Protein AF-A0A3C0CAP1-F1 (afdb_monomer)

Radius of gyration: 28.03 Å; Cα contacts (8 Å, |Δi|>4): 169; chains: 1; bounding box: 59×33×68 Å

pLDDT: mean 85.31, std 13.19, range [49.69, 97.81]

Structure (mmCIF, N/CA/C/O backbone):
data_AF-A0A3C0CAP1-F1
#
_entry.id   AF-A0A3C0CAP1-F1
#
loop_
_atom_site.group_PDB
_atom_site.id
_atom_site.type_symbol
_atom_site.label_atom_id
_atom_site.label_alt_id
_atom_site.label_comp_id
_atom_site.label_asym_id
_atom_site.label_entity_id
_atom_site.label_seq_id
_atom_site.pdbx_PDB_ins_code
_atom_site.Cartn_x
_atom_site.Cartn_y
_atom_site.Cartn_z
_atom_site.occupancy
_atom_site.B_iso_or_equiv
_atom_site.auth_seq_id
_atom_site.auth_comp_id
_atom_site.auth_asym_id
_atom_site.auth_atom_id
_atom_site.pdbx_PDB_model_num
ATOM 1 N N . MET A 1 1 ? -12.459 15.283 26.925 1.00 57.06 1 MET A N 1
ATOM 2 C CA . MET A 1 1 ? -11.332 15.282 25.968 1.00 57.06 1 MET A CA 1
ATOM 3 C C . MET A 1 1 ? -11.655 14.294 24.857 1.00 57.06 1 MET A C 1
ATOM 5 O O . MET A 1 1 ? -12.130 13.201 25.152 1.00 57.06 1 MET A O 1
ATOM 9 N N . HIS A 1 2 ? -11.472 14.678 23.595 1.00 60.72 2 HIS A N 1
ATOM 10 C CA . HIS A 1 2 ? -11.638 13.762 22.464 1.00 60.72 2 HIS A CA 1
ATOM 11 C C . HIS A 1 2 ? -10.359 12.931 22.316 1.00 60.72 2 HIS A C 1
ATOM 13 O O . HIS A 1 2 ? -9.288 13.509 22.169 1.00 60.72 2 HIS A O 1
ATOM 19 N N . PHE A 1 3 ? -10.460 11.603 22.409 1.00 58.09 3 PHE A N 1
ATOM 20 C CA . PHE A 1 3 ? -9.291 10.707 22.386 1.00 58.09 3 PHE A CA 1
ATOM 21 C C . PHE A 1 3 ? -9.027 10.126 20.980 1.00 58.09 3 PHE A C 1
ATOM 23 O O . PHE A 1 3 ? -7.954 9.589 20.728 1.00 58.09 3 PHE A O 1
ATOM 30 N N . GLY A 1 4 ? -10.001 10.249 20.066 1.00 55.97 4 GLY A N 1
ATOM 31 C CA . GLY A 1 4 ? -9.953 9.769 18.681 1.00 55.97 4 GLY A CA 1
ATOM 32 C C . GLY A 1 4 ? -11.200 8.959 18.296 1.00 55.97 4 GLY A C 1
ATOM 33 O O . GLY A 1 4 ? -11.725 8.174 19.090 1.00 55.97 4 GLY A O 1
ATOM 34 N N . GLY A 1 5 ? -11.694 9.138 17.066 1.00 74.50 5 GLY A N 1
ATOM 35 C CA . GLY A 1 5 ? -12.909 8.469 16.575 1.00 74.50 5 GLY A CA 1
ATOM 36 C C . GLY A 1 5 ? -14.173 8.900 17.334 1.00 74.50 5 GLY A C 1
ATOM 37 O O . GLY A 1 5 ? -14.306 10.053 17.710 1.00 74.50 5 GLY A O 1
ATOM 38 N N . SER A 1 6 ? -15.113 7.990 17.600 1.00 74.31 6 SER A N 1
ATOM 39 C CA . SER A 1 6 ? -16.293 8.257 18.450 1.00 74.31 6 SER A CA 1
ATOM 40 C C . SER A 1 6 ? -16.046 7.985 19.945 1.00 74.31 6 SER A C 1
ATOM 42 O O . SER A 1 6 ? -16.990 7.720 20.692 1.00 74.31 6 SER A O 1
ATOM 44 N N . THR A 1 7 ? -14.780 8.014 20.387 1.00 80.50 7 THR A N 1
ATOM 45 C CA . THR A 1 7 ? -14.391 7.698 21.770 1.00 80.50 7 THR A CA 1
ATOM 46 C C . THR A 1 7 ? -14.067 8.960 22.560 1.00 80.50 7 THR A C 1
ATOM 48 O O . THR A 1 7 ? -13.209 9.766 22.183 1.00 80.50 7 THR A O 1
ATOM 51 N N . TYR A 1 8 ? -14.725 9.100 23.704 1.00 78.88 8 TYR A N 1
ATOM 52 C CA . TYR A 1 8 ? -14.567 10.222 24.618 1.00 78.88 8 TYR A CA 1
ATOM 53 C C . TYR A 1 8 ? -13.875 9.766 25.900 1.00 78.88 8 TYR A C 1
ATOM 55 O O . TYR A 1 8 ? -14.107 8.660 26.384 1.00 78.88 8 TYR A O 1
ATOM 63 N N . CYS A 1 9 ? -13.034 10.635 26.451 1.00 82.00 9 CYS A N 1
ATOM 64 C CA . CYS A 1 9 ? -12.362 10.445 27.732 1.00 82.00 9 CYS A CA 1
ATOM 65 C C . CYS A 1 9 ? -12.723 11.613 28.658 1.00 82.00 9 CYS A C 1
ATOM 67 O O . CYS A 1 9 ? -12.814 12.771 28.208 1.00 82.00 9 CYS A O 1
ATOM 69 N N . THR A 1 10 ? -12.975 11.330 29.937 1.00 74.75 10 THR A N 1
ATOM 70 C CA . THR A 1 10 ? -13.251 12.391 30.912 1.00 74.75 10 THR A CA 1
ATOM 71 C C . THR A 1 10 ? -11.951 13.095 31.291 1.00 74.75 10 THR A C 1
ATOM 73 O O . THR A 1 10 ? -10.861 12.552 31.163 1.00 74.75 10 THR A O 1
ATOM 76 N N . ARG A 1 11 ? -12.043 14.354 31.728 1.00 73.94 11 ARG A N 1
ATOM 77 C CA . ARG A 1 11 ? -10.853 15.105 32.166 1.00 73.94 11 ARG A CA 1
ATOM 78 C C . ARG A 1 11 ? -10.289 14.571 33.489 1.00 73.94 11 ARG A C 1
ATOM 80 O O . ARG A 1 11 ? -9.116 14.757 33.769 1.00 73.94 11 ARG A O 1
ATOM 87 N N . GLU A 1 12 ? -11.146 13.950 34.291 1.00 77.44 12 GLU A N 1
ATOM 88 C CA . GLU A 1 12 ? -10.838 13.472 35.642 1.00 77.44 12 GLU A CA 1
ATOM 89 C C . GLU A 1 12 ? -10.208 12.073 35.630 1.00 77.44 12 GLU A C 1
ATOM 91 O O . GLU A 1 12 ? -9.430 11.741 36.520 1.00 77.44 12 GLU A O 1
ATOM 96 N N . HIS A 1 13 ? -10.534 11.252 34.625 1.00 81.06 13 HIS A N 1
ATOM 97 C CA . HIS A 1 13 ? -10.102 9.860 34.535 1.00 81.06 13 HIS A CA 1
ATOM 98 C C . HIS A 1 13 ? -9.624 9.550 33.111 1.00 81.06 13 HIS A C 1
ATOM 100 O O . HIS A 1 13 ? -10.412 9.250 32.217 1.00 81.06 13 HIS A O 1
ATOM 106 N N . ASP A 1 14 ? -8.310 9.590 32.919 1.00 80.38 14 ASP A N 1
ATOM 107 C CA . ASP A 1 14 ? -7.608 9.307 31.658 1.00 80.38 14 ASP A CA 1
ATOM 108 C C . ASP A 1 14 ? -7.917 7.916 31.063 1.00 80.38 14 ASP A C 1
ATOM 110 O O . ASP A 1 14 ? -8.016 7.715 29.852 1.00 80.38 14 ASP A O 1
ATOM 114 N N . SER A 1 15 ? -8.119 6.950 31.947 1.00 85.62 15 SER A N 1
ATOM 115 C CA . SER A 1 15 ? -8.379 5.543 31.671 1.00 85.62 15 SER A CA 1
ATOM 116 C C . SER A 1 15 ? -9.870 5.216 31.591 1.00 85.62 15 SER A C 1
ATOM 118 O O . SER A 1 15 ? -10.227 4.052 31.410 1.00 85.62 15 SER A O 1
ATOM 120 N N . LEU A 1 16 ? -10.749 6.213 31.708 1.00 88.75 16 LEU A N 1
ATOM 121 C CA . LEU A 1 16 ? -12.178 6.066 31.468 1.00 88.75 16 LEU A CA 1
ATOM 122 C C . LEU A 1 16 ? -12.486 6.421 30.012 1.00 88.75 16 LEU A C 1
ATOM 124 O O . LEU A 1 16 ? -12.317 7.566 29.588 1.00 88.75 16 LEU A O 1
ATOM 128 N N . LYS A 1 17 ? -12.971 5.441 29.249 1.00 88.62 17 LYS A N 1
ATOM 129 C CA . LYS A 1 17 ? -13.363 5.624 27.846 1.00 88.62 17 LYS A CA 1
ATOM 130 C C . LYS A 1 17 ? -14.852 5.386 27.669 1.00 88.62 17 LYS A C 1
ATOM 132 O O . LYS A 1 17 ? -15.391 4.429 28.217 1.00 88.62 17 LYS A O 1
ATOM 137 N N . ILE A 1 18 ? -15.489 6.238 26.874 1.00 88.88 18 ILE A N 1
ATOM 138 C CA . ILE A 1 18 ? -16.920 6.204 26.567 1.00 88.88 18 ILE A CA 1
ATOM 139 C C . ILE A 1 18 ? -17.085 6.122 25.050 1.00 88.88 18 ILE A C 1
ATOM 141 O O . ILE A 1 18 ? -16.531 6.951 24.325 1.00 88.88 18 ILE A O 1
ATOM 145 N N . SER A 1 19 ? -17.846 5.145 24.563 1.00 84.75 19 SER A N 1
ATOM 146 C CA . SER A 1 19 ? -18.167 4.994 23.141 1.00 84.75 19 SER A CA 1
ATOM 147 C C . SER A 1 19 ? -19.522 4.309 22.947 1.00 84.75 19 SER A C 1
ATOM 149 O O . SER A 1 19 ? -19.841 3.330 23.616 1.00 84.75 19 SER A O 1
ATOM 151 N N . ASN A 1 20 ? -20.343 4.825 22.024 1.00 81.56 20 ASN A N 1
ATOM 152 C CA . ASN A 1 20 ? -21.630 4.232 21.622 1.00 81.56 20 ASN A CA 1
ATOM 153 C C . ASN A 1 20 ? -22.546 3.820 22.801 1.00 81.56 20 ASN A C 1
ATOM 155 O O . ASN A 1 20 ? -23.109 2.727 22.803 1.00 81.56 20 ASN A O 1
ATOM 159 N N . GLY A 1 21 ? -22.653 4.667 23.831 1.00 80.94 21 GLY A N 1
ATOM 160 C CA . GLY A 1 21 ? -23.469 4.403 25.028 1.00 80.94 21 GLY A CA 1
ATOM 161 C C . GLY A 1 21 ? -22.838 3.455 26.059 1.00 80.94 21 GLY A C 1
ATOM 162 O O . GLY A 1 21 ? -23.415 3.241 27.120 1.00 80.94 21 GLY A O 1
ATOM 163 N N . LYS A 1 22 ? -21.645 2.921 25.785 1.00 89.56 22 LYS A N 1
ATOM 164 C CA . LYS A 1 22 ? -20.867 2.074 26.696 1.00 89.56 22 LYS A CA 1
ATOM 165 C C . LYS A 1 22 ? -19.734 2.869 27.327 1.00 89.56 22 LYS A C 1
ATOM 167 O O . LYS A 1 22 ? -19.219 3.811 26.722 1.00 89.56 22 LYS A O 1
ATOM 172 N N . TRP A 1 23 ? -19.307 2.461 28.515 1.00 91.56 23 TRP A N 1
ATOM 173 C CA . TRP A 1 23 ? -18.148 3.036 29.185 1.00 91.56 23 TRP A CA 1
ATOM 174 C C . TRP A 1 23 ? -17.310 1.955 29.870 1.00 91.56 23 TRP A C 1
ATOM 176 O O . TRP A 1 23 ? -17.847 0.987 30.404 1.00 91.56 23 TRP A O 1
ATOM 186 N N . CYS A 1 24 ? -15.990 2.133 29.857 1.00 91.75 24 CYS A N 1
ATOM 187 C CA . CYS A 1 24 ? -15.032 1.251 30.520 1.00 91.75 24 CYS A CA 1
ATOM 188 C C . CYS A 1 24 ? -13.996 2.088 31.264 1.00 91.75 24 CYS A C 1
ATOM 190 O O . CYS A 1 24 ? -13.349 2.954 30.670 1.00 91.75 24 CYS A O 1
ATOM 192 N N . TRP A 1 25 ? -13.809 1.797 32.547 1.00 92.31 25 TRP A N 1
ATOM 193 C CA . TRP A 1 25 ? -12.744 2.341 33.373 1.00 92.31 25 TRP A CA 1
ATOM 194 C C . TRP A 1 25 ? -11.636 1.297 33.514 1.00 92.31 25 TRP A C 1
ATOM 196 O O . TRP A 1 25 ? -11.654 0.452 34.409 1.00 92.31 25 TRP A O 1
ATOM 206 N N . PHE A 1 26 ? -10.668 1.349 32.599 1.00 86.75 26 PHE A N 1
ATOM 207 C CA . PHE A 1 26 ? -9.661 0.297 32.437 1.00 86.75 26 PHE A CA 1
ATOM 208 C C . PHE A 1 26 ? -8.783 0.107 33.679 1.00 86.75 26 PHE A C 1
ATOM 210 O O . PHE A 1 26 ? -8.502 -1.026 34.049 1.00 86.75 26 PHE A O 1
ATOM 217 N N . SER A 1 27 ? -8.405 1.193 34.359 1.00 87.50 27 SER A N 1
ATOM 218 C CA . SER A 1 27 ? -7.587 1.124 35.581 1.00 87.50 27 SER A CA 1
ATOM 219 C C . SER A 1 27 ? -8.319 0.523 36.784 1.00 87.50 27 SER A C 1
ATOM 221 O O . SER A 1 27 ? -7.668 0.005 37.684 1.00 87.50 27 SER A O 1
ATOM 223 N N . ARG A 1 28 ? -9.658 0.557 36.800 1.00 86.44 28 ARG A N 1
ATOM 224 C CA . ARG A 1 28 ? -10.484 -0.032 37.867 1.00 86.44 28 ARG A CA 1
ATOM 225 C C . ARG A 1 28 ? -11.142 -1.355 37.475 1.00 86.44 28 ARG A C 1
ATOM 227 O O . ARG A 1 28 ? -11.801 -1.964 38.308 1.00 86.44 28 ARG A O 1
ATOM 234 N N . GLY A 1 29 ? -10.992 -1.794 36.224 1.00 88.56 29 GLY A N 1
ATOM 235 C CA . GLY A 1 29 ? -11.585 -3.040 35.729 1.00 88.56 29 GLY A CA 1
ATOM 236 C C . GLY A 1 29 ? -13.119 -3.051 35.706 1.00 88.56 29 GLY A C 1
ATOM 237 O O . GLY A 1 29 ? -13.715 -4.121 35.647 1.00 88.56 29 GLY A O 1
ATOM 238 N N . ILE A 1 30 ? -13.767 -1.883 35.755 1.00 90.56 30 ILE A N 1
ATOM 239 C CA . ILE A 1 30 ? -15.232 -1.756 35.756 1.00 90.56 30 ILE A CA 1
ATOM 240 C C . ILE A 1 30 ? -15.730 -1.146 34.447 1.00 90.56 30 ILE A C 1
ATOM 242 O O . ILE A 1 30 ? -15.051 -0.334 33.821 1.00 90.56 30 ILE A O 1
ATOM 246 N N . GLY A 1 31 ? -1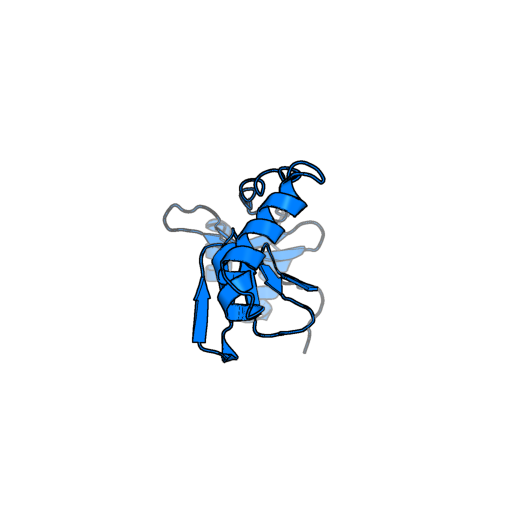6.935 -1.518 34.030 1.00 90.56 31 GLY A N 1
ATOM 247 C CA . GLY A 1 31 ? -17.581 -0.972 32.841 1.00 90.56 31 GLY A CA 1
ATOM 248 C C . GLY A 1 31 ? -19.093 -1.131 32.895 1.00 90.56 31 GLY A C 1
ATOM 249 O O . GLY A 1 31 ? -19.628 -1.814 33.775 1.00 90.56 31 GLY A O 1
ATOM 250 N N . GLY A 1 32 ? -19.772 -0.492 31.949 1.00 90.75 32 GLY A N 1
ATOM 251 C CA . GLY A 1 32 ? -21.225 -0.442 31.902 1.00 90.75 32 GLY A CA 1
ATOM 252 C C . GLY A 1 32 ? -21.777 -0.048 30.536 1.00 90.75 32 GLY A C 1
ATOM 253 O O . GLY A 1 32 ? -21.064 0.421 29.647 1.00 90.75 32 GLY A O 1
ATOM 254 N N . TYR A 1 33 ? -23.083 -0.258 30.383 1.00 88.19 33 TYR A N 1
ATOM 255 C CA . TYR A 1 33 ? -23.831 -0.049 29.135 1.00 88.19 33 TYR A CA 1
ATOM 256 C C . TYR A 1 33 ? -24.857 1.090 29.229 1.00 88.19 33 TYR A C 1
ATOM 258 O O . TYR A 1 33 ? -25.590 1.329 28.274 1.00 88.19 33 TYR A O 1
ATOM 266 N N . SER A 1 34 ? -24.953 1.767 30.379 1.00 87.75 34 SER A N 1
ATOM 267 C CA . SER A 1 34 ? -25.926 2.837 30.602 1.00 87.75 34 SER A CA 1
ATOM 268 C C . SER A 1 34 ? -25.327 4.022 31.357 1.00 87.75 34 SER A C 1
ATOM 270 O O . SER A 1 34 ? -24.371 3.884 32.129 1.00 87.75 34 SER A O 1
ATOM 272 N N . ALA A 1 35 ? -25.925 5.198 31.147 1.00 87.31 35 ALA A N 1
ATOM 273 C CA . ALA A 1 35 ? -25.599 6.411 31.894 1.00 87.31 35 ALA A CA 1
ATOM 274 C C . ALA A 1 35 ? -25.959 6.286 33.385 1.00 87.31 35 ALA A C 1
ATOM 276 O O . ALA A 1 35 ? -25.255 6.826 34.231 1.00 87.31 35 ALA A O 1
ATOM 277 N N . LEU A 1 36 ? -27.010 5.528 33.716 1.00 90.00 36 LEU A N 1
ATOM 278 C CA . LEU A 1 36 ? -27.385 5.239 35.101 1.00 90.00 36 LEU A CA 1
ATOM 279 C C . LEU A 1 36 ? -26.273 4.470 35.823 1.00 90.00 36 LEU A C 1
ATOM 281 O O . LEU A 1 36 ? -25.840 4.861 36.902 1.00 90.00 36 LEU A O 1
ATOM 285 N N . ASP A 1 37 ? -25.771 3.409 35.189 1.00 90.19 37 ASP A N 1
ATOM 286 C CA . ASP A 1 37 ? -24.702 2.579 35.743 1.00 90.19 37 ASP A CA 1
ATOM 287 C C . ASP A 1 37 ? -23.404 3.379 35.925 1.00 90.19 37 ASP A C 1
ATOM 289 O O . ASP A 1 37 ? -22.686 3.201 36.905 1.00 90.19 37 ASP A O 1
ATOM 293 N N . TYR A 1 38 ? -23.139 4.320 35.014 1.00 90.38 38 TYR A N 1
ATOM 294 C CA . TYR A 1 38 ? -22.037 5.271 35.145 1.00 90.38 38 TYR A CA 1
ATOM 295 C C . TYR A 1 38 ? -22.181 6.160 36.387 1.00 90.38 38 TYR A C 1
ATOM 297 O O . TYR A 1 38 ? -21.237 6.286 37.165 1.00 90.38 38 TYR A O 1
ATOM 305 N N . LEU A 1 39 ? -23.355 6.766 36.594 1.00 90.62 39 LEU A N 1
ATOM 306 C CA . LEU A 1 39 ? -23.589 7.649 37.741 1.00 90.62 39 LEU A CA 1
ATOM 307 C C . LEU A 1 39 ? -23.436 6.902 39.069 1.00 90.62 39 LEU A C 1
ATOM 309 O O . LEU A 1 39 ? -22.827 7.422 39.999 1.00 90.62 39 LEU A O 1
ATOM 313 N N . ILE A 1 40 ? -23.917 5.663 39.136 1.00 91.75 40 ILE A N 1
ATOM 314 C CA . ILE A 1 40 ? -23.824 4.855 40.353 1.00 91.75 40 ILE A CA 1
ATOM 315 C C . ILE A 1 40 ? -22.384 4.392 40.595 1.00 91.75 40 ILE A C 1
ATOM 317 O O . ILE A 1 40 ? -21.860 4.569 41.687 1.00 91.75 40 ILE A O 1
ATOM 321 N N . LYS A 1 41 ? -21.714 3.811 39.591 1.00 90.19 41 LYS A N 1
ATOM 322 C CA . LYS A 1 41 ? -20.404 3.163 39.790 1.00 90.19 41 LYS A CA 1
ATOM 323 C C . LYS A 1 41 ? -19.210 4.112 39.730 1.00 90.19 41 LYS A C 1
ATOM 325 O O . LYS A 1 41 ? -18.187 3.829 40.343 1.00 90.19 41 LYS A O 1
ATOM 330 N N . VAL A 1 42 ? -19.296 5.186 38.944 1.00 88.69 42 VAL A N 1
ATOM 331 C CA . VAL A 1 42 ? -18.180 6.128 38.736 1.00 88.69 42 VAL A CA 1
ATOM 332 C C . VAL A 1 42 ? -18.361 7.393 39.558 1.00 88.69 42 VAL A C 1
ATOM 334 O O . VAL A 1 42 ? -17.390 7.896 40.112 1.00 88.69 42 VAL A O 1
ATOM 337 N N . LYS A 1 43 ? -19.589 7.917 39.631 1.00 87.56 43 LYS A N 1
ATOM 338 C CA . LYS A 1 43 ? -19.907 9.110 40.430 1.00 87.56 43 LYS A CA 1
ATOM 339 C C . LYS A 1 43 ? -20.401 8.777 41.840 1.00 87.56 43 LYS A C 1
ATOM 341 O O . LYS A 1 43 ? -20.715 9.707 42.573 1.00 87.56 43 LYS A O 1
ATOM 346 N N . GLU A 1 44 ? -20.450 7.489 42.199 1.00 90.44 44 GLU A N 1
ATOM 347 C CA . GLU A 1 44 ? -20.850 6.990 43.527 1.00 90.44 44 GLU A CA 1
ATOM 348 C C . GLU A 1 44 ? -22.195 7.569 43.995 1.00 90.44 44 GLU A C 1
ATOM 350 O O . GLU A 1 44 ? -22.434 7.802 45.178 1.00 90.44 44 GLU A O 1
ATOM 355 N N . MET A 1 45 ? -23.088 7.821 43.035 1.00 90.38 45 MET A N 1
ATOM 356 C CA . MET A 1 45 ? -24.379 8.441 43.285 1.00 90.38 45 MET A CA 1
ATOM 357 C C . MET A 1 45 ? -25.397 7.381 43.736 1.00 90.38 45 MET A C 1
ATOM 359 O O . MET A 1 45 ? -25.520 6.339 43.083 1.00 90.38 45 MET A O 1
ATOM 363 N N . PRO A 1 46 ? -26.180 7.633 44.801 1.00 92.62 46 PRO A N 1
ATOM 364 C CA . PRO A 1 46 ? -27.307 6.786 45.169 1.00 92.62 46 PRO A CA 1
ATOM 365 C C . PRO A 1 46 ? -28.274 6.599 43.998 1.00 92.62 46 PRO A C 1
ATOM 367 O O . PRO A 1 46 ? -28.530 7.531 43.236 1.00 92.62 46 PRO A O 1
ATOM 370 N N . PHE A 1 47 ? -28.847 5.399 43.877 1.00 89.38 47 PHE A N 1
ATOM 371 C CA . PHE A 1 47 ? -29.714 5.033 42.752 1.00 89.38 47 PHE A CA 1
ATOM 372 C C . PHE A 1 47 ? -30.829 6.058 42.498 1.00 89.38 47 PHE A C 1
ATOM 374 O O . PHE A 1 47 ? -31.021 6.485 41.362 1.00 89.38 47 PHE A O 1
ATOM 381 N N . THR A 1 48 ? -31.532 6.488 43.549 1.00 90.25 48 THR A N 1
ATOM 382 C CA . THR A 1 48 ? -32.631 7.462 43.454 1.00 90.25 48 THR A CA 1
ATOM 383 C C . THR A 1 48 ? -32.157 8.797 42.888 1.00 90.25 48 THR A C 1
ATOM 385 O O . THR A 1 48 ? -32.725 9.285 41.916 1.00 90.25 48 THR A O 1
ATOM 388 N N . GLN A 1 49 ? -31.051 9.324 43.411 1.00 88.69 49 GLN A N 1
ATOM 389 C CA . GLN A 1 49 ? -30.450 10.568 42.937 1.00 88.69 49 GLN A CA 1
ATOM 390 C C . GLN A 1 49 ? -29.951 10.446 41.486 1.00 88.69 49 GLN A C 1
ATOM 392 O O . GLN A 1 49 ? -30.069 11.391 40.706 1.00 88.69 49 GLN A O 1
ATOM 397 N N . ALA A 1 50 ? -29.434 9.280 41.084 1.00 89.31 50 ALA A N 1
ATOM 398 C CA . ALA A 1 50 ? -28.994 9.029 39.710 1.00 89.31 50 ALA A CA 1
ATOM 399 C C . ALA A 1 50 ? -30.163 9.035 38.718 1.00 89.31 50 ALA A C 1
ATOM 401 O O . ALA A 1 50 ? -30.058 9.631 37.643 1.00 89.31 50 ALA A O 1
ATOM 402 N N . VAL A 1 51 ? -31.289 8.420 39.087 1.00 88.38 51 VAL A N 1
ATOM 403 C CA . VAL A 1 51 ? -32.523 8.454 38.292 1.00 88.38 51 VAL A CA 1
ATOM 404 C C . VAL A 1 51 ? -33.064 9.880 38.203 1.00 88.38 51 VAL A C 1
ATOM 406 O O . VAL A 1 51 ? -33.324 10.354 37.099 1.00 88.38 51 VAL A O 1
ATOM 409 N N . GLU A 1 52 ? -33.166 10.589 39.329 1.00 87.62 52 GLU A N 1
ATOM 410 C CA . GLU A 1 52 ? -33.618 11.987 39.372 1.00 87.62 52 GLU A CA 1
ATOM 411 C C . GLU A 1 52 ? -32.738 12.901 38.518 1.00 87.62 52 GLU A C 1
ATOM 413 O O . GLU A 1 52 ? -33.252 13.741 37.788 1.00 87.62 52 GLU A O 1
ATOM 418 N N . THR A 1 53 ? -31.419 12.702 38.536 1.00 86.31 53 THR A N 1
ATOM 419 C CA . THR A 1 53 ? -30.473 13.469 37.713 1.00 86.31 53 THR A CA 1
ATOM 420 C C . THR A 1 53 ? -30.707 13.236 36.221 1.00 86.31 53 THR A C 1
ATOM 422 O O . THR A 1 53 ? -30.690 14.182 35.434 1.00 86.31 53 THR A O 1
ATOM 425 N N . ILE A 1 54 ? -30.944 11.987 35.809 1.00 84.94 54 ILE A N 1
ATOM 426 C CA . ILE A 1 54 ? -31.264 11.667 34.413 1.00 84.94 54 ILE A CA 1
ATOM 427 C C . ILE A 1 54 ? -32.610 12.289 34.030 1.00 84.94 54 ILE A C 1
ATOM 429 O O . ILE A 1 54 ? -32.699 12.957 33.004 1.00 84.94 54 ILE A O 1
ATOM 433 N N . MET A 1 55 ? -33.641 12.117 34.859 1.00 83.62 55 MET A N 1
ATOM 434 C CA . MET A 1 55 ? -34.984 12.638 34.594 1.00 83.62 55 MET A CA 1
ATOM 435 C C . MET A 1 55 ? -35.040 14.172 34.595 1.00 83.62 55 MET A C 1
ATOM 437 O O . MET A 1 55 ? -35.693 14.757 33.736 1.00 83.62 55 MET A O 1
ATOM 441 N N . GLY A 1 56 ? -34.320 14.830 35.504 1.00 72.75 56 GLY A N 1
ATOM 442 C CA . GLY A 1 56 ? -34.217 16.287 35.587 1.00 72.75 56 GLY A CA 1
ATOM 443 C C . GLY A 1 56 ? -33.461 16.893 34.405 1.00 72.75 56 GLY A C 1
ATOM 444 O O . GLY A 1 56 ? -33.875 17.922 33.875 1.00 72.75 56 GLY A O 1
ATOM 445 N N . ASN A 1 57 ? -32.412 16.220 33.921 1.00 61.53 57 ASN A N 1
ATOM 446 C CA . ASN A 1 57 ? -31.690 16.639 32.717 1.00 61.53 57 ASN A CA 1
ATOM 447 C C . ASN A 1 57 ? -32.473 16.381 31.420 1.00 61.53 57 ASN A C 1
ATOM 449 O O . ASN A 1 57 ? -32.255 17.088 30.443 1.00 61.53 57 ASN A O 1
ATOM 453 N N . LEU A 1 58 ? -33.405 15.420 31.393 1.00 54.34 58 LEU A N 1
ATOM 454 C CA . LEU A 1 58 ? -34.293 15.196 30.242 1.00 54.34 58 LEU A CA 1
ATOM 455 C C . LEU A 1 58 ? -35.320 16.327 30.044 1.00 54.34 58 LEU A C 1
ATOM 457 O O . LEU A 1 58 ? -35.822 16.493 28.933 1.00 54.34 58 LEU A O 1
ATOM 461 N N . SER A 1 59 ? -35.601 17.130 31.078 1.00 52.31 59 SER A N 1
ATOM 462 C CA . SER A 1 59 ? -36.422 18.348 30.957 1.00 52.31 59 SER A CA 1
ATOM 463 C C . SER A 1 59 ? -35.678 19.520 30.304 1.00 52.31 59 SER A C 1
ATOM 465 O O . SER A 1 59 ? -36.313 20.477 29.863 1.00 52.31 59 SER A O 1
ATOM 467 N N . ALA A 1 60 ? -34.347 19.461 30.203 1.00 55.31 60 ALA A N 1
ATOM 468 C CA . ALA A 1 60 ? -33.526 20.492 29.584 1.00 55.31 60 ALA A CA 1
ATOM 469 C C . ALA A 1 60 ? -32.993 20.000 28.231 1.00 55.31 60 ALA A C 1
ATOM 471 O O . ALA A 1 60 ? -31.879 19.503 28.122 1.00 55.31 60 ALA A O 1
ATOM 472 N N . VAL A 1 61 ? -33.801 20.235 27.193 1.00 53.12 61 VAL A N 1
ATOM 473 C CA . VAL A 1 61 ? -33.485 20.050 25.767 1.00 53.12 61 VAL A CA 1
ATOM 474 C C . VAL A 1 61 ? -33.408 18.572 25.340 1.00 53.12 61 VAL A C 1
ATOM 476 O O . VAL A 1 61 ? -32.625 17.798 25.889 1.00 53.12 61 VAL A O 1
ATOM 479 N N . PRO A 1 62 ? -34.194 18.144 24.330 1.00 52.28 62 PRO A N 1
ATOM 480 C CA . PRO A 1 62 ? -34.085 16.789 23.805 1.00 52.28 62 PRO A CA 1
ATOM 481 C C . PRO A 1 62 ? -32.642 16.528 23.349 1.00 52.28 62 PRO A C 1
ATOM 483 O O . PRO A 1 62 ? -32.022 17.431 22.779 1.00 52.28 62 PRO A O 1
ATOM 486 N N . PRO A 1 63 ? -32.095 15.317 23.574 1.00 54.56 63 PRO A N 1
ATOM 487 C CA . PRO A 1 63 ? -30.753 14.986 23.127 1.00 54.56 63 PRO A CA 1
ATOM 488 C C . PRO A 1 63 ? -30.685 15.246 21.627 1.00 54.56 63 PRO A C 1
ATOM 490 O O . PRO A 1 63 ? -31.408 14.624 20.847 1.00 54.56 63 PRO A O 1
ATOM 493 N N . THR A 1 64 ? -29.856 16.210 21.227 1.00 52.50 64 THR A N 1
ATOM 494 C CA . THR A 1 64 ? -29.630 16.527 19.824 1.00 52.50 64 THR A CA 1
ATOM 495 C C . THR A 1 64 ? -29.152 15.240 19.180 1.00 52.50 64 THR A C 1
ATOM 497 O O . THR A 1 64 ? -28.068 14.749 19.496 1.00 52.50 64 THR A O 1
ATOM 500 N N . PHE A 1 65 ? -30.001 14.645 18.344 1.00 54.03 65 PHE A N 1
ATOM 501 C CA . PHE A 1 65 ? -29.692 13.424 17.623 1.00 54.03 65 PHE A CA 1
ATOM 502 C C . PHE A 1 65 ? -28.472 13.739 16.759 1.00 54.03 65 PHE A C 1
ATOM 504 O O . PHE A 1 65 ? -28.584 14.378 15.712 1.00 54.03 65 PHE A O 1
ATOM 511 N N . ALA A 1 66 ? -27.278 13.390 17.240 1.00 62.47 66 ALA A N 1
ATOM 512 C CA . ALA A 1 66 ? -26.083 13.506 16.432 1.00 62.47 66 ALA A CA 1
ATOM 513 C C . ALA A 1 66 ? -26.317 12.566 15.244 1.00 62.47 66 ALA A C 1
ATOM 515 O O . ALA A 1 66 ? -26.591 11.382 15.473 1.00 62.47 66 ALA A O 1
ATOM 516 N N . PRO A 1 67 ? -26.306 13.068 13.996 1.00 62.91 67 PRO A N 1
ATOM 517 C CA . PRO A 1 67 ? -26.549 12.223 12.841 1.00 62.91 67 PRO A CA 1
ATOM 518 C C . PRO A 1 67 ? -25.606 11.025 12.914 1.00 62.91 67 PRO A C 1
ATOM 520 O O . PRO A 1 67 ? -24.419 11.191 13.213 1.00 62.91 67 PRO A O 1
ATOM 523 N N . ALA A 1 68 ? -26.157 9.826 12.694 1.00 65.56 68 ALA A N 1
ATOM 524 C CA . ALA A 1 68 ? -25.394 8.586 12.717 1.00 65.56 68 ALA A CA 1
ATOM 525 C C . ALA A 1 68 ? -24.088 8.783 11.927 1.00 65.56 68 ALA A C 1
ATOM 527 O O . ALA A 1 68 ? -24.136 9.413 10.860 1.00 65.56 68 ALA A O 1
ATOM 528 N N . PRO A 1 69 ? -22.933 8.298 12.431 1.00 65.56 69 PRO A N 1
ATOM 529 C CA . PRO A 1 69 ? -21.672 8.416 11.716 1.00 65.56 69 PRO A CA 1
ATOM 530 C C . PRO A 1 69 ? -21.903 7.951 10.284 1.00 65.56 69 PRO A C 1
ATOM 532 O O . PRO A 1 69 ? -22.308 6.807 10.069 1.00 65.56 69 PRO A O 1
ATOM 535 N N . LYS A 1 70 ? -21.741 8.866 9.318 1.00 69.81 70 LYS A N 1
ATOM 536 C CA . LYS A 1 70 ? -21.919 8.548 7.898 1.00 69.81 70 LYS A CA 1
ATOM 537 C C . LYS A 1 70 ? -21.123 7.278 7.633 1.00 69.81 70 LYS A C 1
ATOM 539 O O . LYS A 1 70 ? -19.954 7.227 8.027 1.00 69.81 70 LYS A O 1
ATOM 544 N N . ALA A 1 71 ? -21.766 6.279 7.021 1.00 70.50 71 ALA A N 1
ATOM 545 C CA . ALA A 1 71 ? -21.106 5.033 6.658 1.00 70.50 71 ALA A CA 1
ATOM 546 C C . ALA A 1 71 ? -19.736 5.375 6.052 1.00 70.50 71 ALA A C 1
ATOM 548 O O . ALA A 1 71 ? -19.669 6.300 5.227 1.00 70.50 71 ALA A O 1
ATOM 549 N N . PRO A 1 72 ? -18.646 4.746 6.528 1.00 67.38 72 PRO A N 1
ATOM 550 C CA . PRO A 1 72 ? -17.310 5.102 6.088 1.00 67.38 72 PRO A CA 1
ATOM 551 C C . PR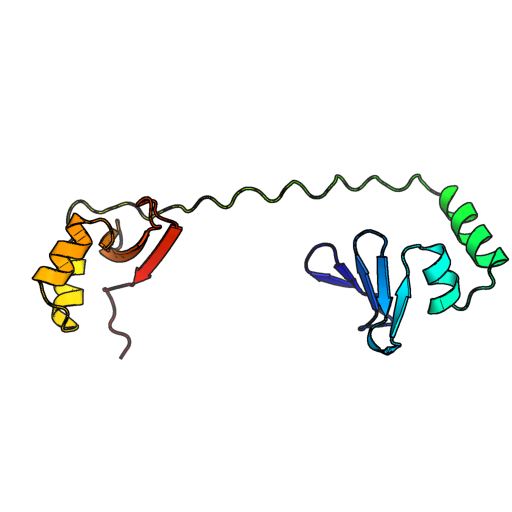O A 1 72 ? -17.292 5.037 4.566 1.00 67.38 72 PRO A C 1
ATOM 553 O O . PRO A 1 72 ? -17.591 3.997 3.983 1.00 67.38 72 PRO A O 1
ATOM 556 N N . LYS A 1 73 ? -17.020 6.183 3.930 1.00 71.38 73 LYS A N 1
ATOM 557 C CA . LYS A 1 73 ? -16.940 6.261 2.472 1.00 71.38 73 LYS A CA 1
ATOM 558 C C . LYS A 1 73 ? -15.932 5.218 2.010 1.00 71.38 73 LYS A C 1
ATOM 560 O O . LYS A 1 73 ? -14.828 5.151 2.558 1.00 71.38 73 LYS A O 1
ATOM 565 N N . GLU A 1 74 ? -16.326 4.420 1.026 1.00 76.50 74 GLU A N 1
ATOM 566 C CA . GLU A 1 74 ? -15.447 3.428 0.427 1.00 76.50 74 GLU A CA 1
ATOM 567 C C . GLU A 1 74 ? -14.179 4.135 -0.068 1.00 76.50 74 GLU A C 1
ATOM 569 O O . GLU A 1 74 ? -14.237 5.085 -0.854 1.00 76.50 74 GLU A O 1
ATOM 574 N N . LYS A 1 75 ? -13.023 3.737 0.469 1.00 76.06 75 LYS A N 1
ATOM 575 C CA . LYS A 1 75 ? -11.737 4.300 0.059 1.00 76.06 75 LYS A CA 1
ATOM 576 C C . LYS A 1 75 ? -11.379 3.694 -1.292 1.00 76.06 75 LYS A C 1
ATOM 578 O O . LYS A 1 75 ? -10.870 2.579 -1.355 1.00 76.06 75 LYS A O 1
ATOM 583 N N . VAL A 1 76 ? -11.665 4.425 -2.363 1.00 85.44 76 VAL A N 1
ATOM 584 C CA . VAL A 1 76 ? -11.273 4.031 -3.718 1.00 85.44 76 VAL A CA 1
ATOM 585 C C . VAL A 1 76 ? -9.774 4.276 -3.893 1.00 85.44 76 VAL A C 1
ATOM 587 O O . VAL A 1 76 ? -9.286 5.374 -3.624 1.00 85.44 76 VAL A O 1
ATOM 590 N N . LEU A 1 77 ? -9.040 3.253 -4.338 1.00 88.81 77 LEU A N 1
ATOM 591 C CA . LEU A 1 77 ? -7.638 3.394 -4.721 1.00 88.81 77 LEU A CA 1
ATOM 592 C C . LEU A 1 77 ? -7.555 4.201 -6.019 1.00 88.81 77 LEU A C 1
ATOM 594 O O . LEU A 1 77 ? -8.052 3.766 -7.056 1.00 88.81 77 LEU A O 1
ATOM 598 N N . LEU A 1 78 ? -6.906 5.360 -5.955 1.00 91.44 78 LEU A N 1
ATOM 599 C CA . LEU A 1 78 ? -6.589 6.168 -7.126 1.00 91.44 78 LEU A CA 1
ATOM 600 C C . LEU A 1 78 ? -5.130 5.930 -7.501 1.00 91.44 78 LEU A C 1
ATOM 602 O O . LEU A 1 78 ? -4.231 6.162 -6.694 1.00 91.44 78 LEU A O 1
ATOM 606 N N . LEU A 1 79 ? -4.907 5.449 -8.720 1.00 93.62 79 LEU A N 1
ATOM 607 C CA . LEU A 1 79 ? -3.569 5.238 -9.255 1.00 93.62 79 LEU A CA 1
ATOM 608 C C . LEU A 1 79 ? -3.046 6.525 -9.911 1.00 93.62 79 LEU A C 1
ATOM 610 O O . LEU A 1 79 ? -3.822 7.228 -10.564 1.00 93.62 79 LEU A O 1
ATOM 614 N N . PRO A 1 80 ? -1.742 6.834 -9.780 1.00 94.44 80 PRO A N 1
ATOM 615 C CA . PRO A 1 80 ? -1.108 7.901 -10.544 1.00 94.44 80 PRO A CA 1
ATOM 616 C C . PRO A 1 80 ? -1.304 7.727 -12.050 1.00 94.44 80 PRO A C 1
ATOM 618 O O . PRO A 1 80 ? -1.310 6.601 -12.553 1.00 94.44 80 PRO A O 1
ATOM 621 N N . GLN A 1 81 ? -1.387 8.840 -12.775 1.00 95.81 81 GLN A N 1
ATOM 622 C CA . GLN A 1 81 ? -1.465 8.813 -14.230 1.00 95.81 81 GLN A CA 1
ATOM 623 C C . GLN A 1 81 ? -0.226 8.131 -14.820 1.00 95.81 81 GLN A C 1
ATOM 625 O O . GLN A 1 81 ? 0.907 8.464 -14.468 1.00 95.81 81 GLN A O 1
ATOM 630 N N . VAL A 1 82 ? -0.456 7.183 -15.725 1.00 96.00 82 VAL A N 1
ATOM 631 C CA . VAL A 1 82 ? 0.602 6.478 -16.452 1.00 96.00 82 VAL A CA 1
ATOM 632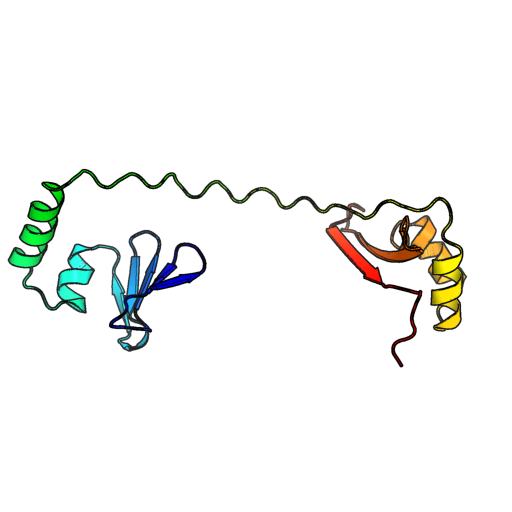 C C . VAL A 1 82 ? 1.230 7.425 -17.475 1.00 96.00 82 VAL A C 1
ATOM 634 O O . VAL A 1 82 ? 0.526 8.151 -18.179 1.00 96.00 82 VAL A O 1
ATOM 637 N N . ASN A 1 83 ? 2.556 7.431 -17.553 1.00 96.06 83 ASN A N 1
ATOM 638 C CA . ASN A 1 83 ? 3.302 8.155 -18.569 1.00 96.06 83 ASN A CA 1
ATOM 639 C C . ASN A 1 83 ? 3.324 7.378 -19.895 1.00 96.06 83 ASN A C 1
ATOM 641 O O . ASN A 1 83 ? 3.191 6.158 -19.924 1.00 96.06 83 ASN A O 1
ATOM 645 N N . ARG A 1 84 ? 3.554 8.076 -21.010 1.00 94.44 84 ARG A N 1
ATOM 646 C CA . ARG A 1 84 ? 3.618 7.475 -22.356 1.00 94.44 84 ARG A CA 1
ATOM 647 C C . ARG A 1 84 ? 4.737 6.440 -22.529 1.00 94.44 84 ARG A C 1
ATOM 649 O O . ARG A 1 84 ? 4.678 5.619 -23.435 1.00 94.44 84 ARG A O 1
ATOM 656 N N . SER A 1 85 ? 5.779 6.532 -21.709 1.00 93.31 85 SER A N 1
ATOM 657 C CA . SER A 1 85 ? 6.986 5.711 -21.769 1.00 93.31 85 SER A CA 1
ATOM 658 C C . SER A 1 85 ? 7.461 5.401 -20.357 1.00 93.31 85 SER A C 1
ATOM 660 O O . SER A 1 85 ? 7.315 6.245 -19.477 1.00 93.31 85 SER A O 1
ATOM 662 N N . ALA A 1 86 ? 8.086 4.238 -20.170 1.00 95.00 86 ALA A N 1
ATOM 663 C CA . ALA A 1 86 ? 8.693 3.828 -18.903 1.00 95.00 86 ALA A CA 1
ATOM 664 C C . ALA A 1 86 ? 10.229 3.949 -18.895 1.00 95.00 86 ALA A C 1
ATOM 666 O O . ALA A 1 86 ? 10.899 3.287 -18.109 1.00 95.00 86 ALA A O 1
ATOM 667 N N . THR A 1 87 ? 10.797 4.747 -19.803 1.00 95.62 87 THR A N 1
ATOM 668 C CA . THR A 1 87 ? 12.242 4.820 -20.058 1.00 95.62 87 THR A CA 1
ATOM 669 C C . THR A 1 87 ? 13.055 5.136 -18.803 1.00 95.62 87 THR A C 1
ATOM 671 O O . THR A 1 87 ? 14.035 4.444 -18.535 1.00 95.62 87 THR A O 1
ATOM 674 N N . HIS A 1 88 ? 12.639 6.122 -18.006 1.00 94.75 88 HIS A N 1
ATOM 675 C CA . HIS A 1 88 ? 13.386 6.524 -16.814 1.00 94.75 88 HIS A CA 1
ATOM 676 C C . HIS A 1 88 ? 13.217 5.505 -15.687 1.00 94.75 88 HIS A C 1
ATOM 678 O O . HIS A 1 88 ? 14.171 5.213 -14.967 1.00 94.75 88 HIS A O 1
ATOM 684 N N . ALA A 1 89 ? 12.021 4.926 -15.553 1.00 95.44 89 ALA A N 1
ATOM 685 C CA . ALA A 1 89 ? 11.778 3.851 -14.599 1.00 95.44 89 ALA A CA 1
ATOM 686 C C . ALA A 1 89 ? 12.636 2.613 -14.905 1.00 95.44 89 ALA A C 1
ATOM 688 O O . ALA A 1 89 ? 13.259 2.063 -13.997 1.00 95.44 89 ALA A O 1
ATOM 689 N N . ILE A 1 90 ? 12.715 2.206 -16.175 1.00 96.56 90 ILE A N 1
ATOM 690 C CA . ILE A 1 90 ? 13.539 1.078 -16.626 1.00 96.56 90 ILE A CA 1
ATOM 691 C C . ILE A 1 90 ? 15.017 1.341 -16.319 1.00 96.56 90 ILE A C 1
ATOM 693 O O . ILE A 1 90 ? 15.672 0.510 -15.691 1.00 96.56 90 ILE A O 1
ATOM 697 N N . GLU A 1 91 ? 15.539 2.503 -16.720 1.00 95.19 91 GLU A N 1
ATOM 698 C CA . GLU A 1 91 ? 16.943 2.861 -16.505 1.00 95.19 91 GLU A CA 1
ATOM 699 C C . GLU A 1 91 ? 17.301 2.906 -15.013 1.00 95.19 91 GLU A C 1
ATOM 701 O O . GLU A 1 91 ? 18.335 2.372 -14.603 1.00 95.19 91 GLU A O 1
ATOM 706 N N . TYR A 1 92 ? 16.428 3.488 -14.187 1.00 95.19 92 TYR A N 1
ATOM 707 C CA . TYR A 1 92 ? 16.611 3.557 -12.739 1.00 95.19 92 TYR A CA 1
ATOM 708 C C . TYR A 1 92 ? 16.701 2.168 -12.096 1.00 95.19 92 TYR A C 1
ATOM 710 O O . TYR A 1 92 ? 17.625 1.896 -11.329 1.00 95.19 92 TYR A O 1
ATOM 718 N N . LEU A 1 93 ? 15.756 1.278 -12.405 1.00 95.94 93 LEU A N 1
ATOM 719 C CA . LEU A 1 93 ? 15.701 -0.062 -11.813 1.00 95.94 93 LEU A CA 1
ATOM 720 C C . LEU A 1 93 ? 16.867 -0.929 -12.278 1.00 95.94 93 LEU A C 1
ATOM 722 O O . LEU A 1 93 ? 17.466 -1.634 -11.466 1.00 95.94 93 LEU A O 1
ATOM 726 N N . HIS A 1 94 ? 17.242 -0.814 -13.551 1.00 96.06 94 HIS A N 1
ATOM 727 C CA . HIS A 1 94 ? 18.405 -1.508 -14.081 1.00 96.06 94 HIS A CA 1
ATOM 728 C C . HIS A 1 94 ? 19.703 -1.045 -13.404 1.00 96.06 94 HIS A C 1
ATOM 730 O O . HIS A 1 94 ? 20.499 -1.871 -12.963 1.00 96.06 94 HIS A O 1
ATOM 736 N N . ARG A 1 95 ? 19.893 0.269 -13.198 1.00 94.25 95 ARG A N 1
ATOM 737 C CA . ARG A 1 95 ? 21.028 0.800 -12.411 1.00 94.25 95 ARG A CA 1
ATOM 738 C C . ARG A 1 95 ? 21.052 0.294 -10.967 1.00 94.25 95 ARG A C 1
ATOM 740 O O . ARG A 1 95 ? 22.116 0.248 -10.358 1.00 94.25 95 ARG A O 1
ATOM 747 N N . ARG A 1 96 ? 19.899 -0.099 -10.419 1.00 93.31 96 ARG A N 1
ATOM 748 C CA . ARG A 1 96 ? 19.764 -0.727 -9.095 1.00 93.31 96 ARG A CA 1
ATOM 749 C C . ARG A 1 96 ? 19.963 -2.250 -9.119 1.00 93.31 96 ARG A C 1
ATOM 751 O O . ARG A 1 96 ? 19.777 -2.888 -8.087 1.00 93.31 96 ARG A O 1
ATOM 758 N N . GLY A 1 97 ? 20.373 -2.816 -10.255 1.00 96.00 97 GLY A N 1
ATOM 759 C CA . GLY A 1 97 ? 20.710 -4.232 -10.408 1.00 96.00 97 GLY A CA 1
ATOM 760 C C . GLY A 1 97 ? 19.515 -5.140 -10.692 1.00 96.00 97 GLY A C 1
ATOM 761 O O . GLY A 1 97 ? 19.613 -6.345 -10.484 1.00 96.00 97 GLY A O 1
ATOM 762 N N . ILE A 1 98 ? 18.382 -4.583 -11.130 1.00 97.38 98 ILE A N 1
ATOM 763 C CA . ILE A 1 98 ? 17.206 -5.369 -11.514 1.00 97.38 98 ILE A CA 1
ATOM 764 C C . ILE A 1 98 ? 17.304 -5.705 -13.003 1.00 97.38 98 ILE A C 1
ATOM 766 O O . ILE A 1 98 ? 17.502 -4.821 -13.835 1.00 97.38 98 ILE A O 1
ATOM 770 N N . ASP A 1 99 ? 17.154 -6.986 -13.327 1.00 97.81 99 ASP A N 1
ATOM 771 C CA . ASP A 1 99 ? 17.263 -7.493 -14.693 1.00 97.81 99 ASP A CA 1
ATOM 772 C C . ASP A 1 99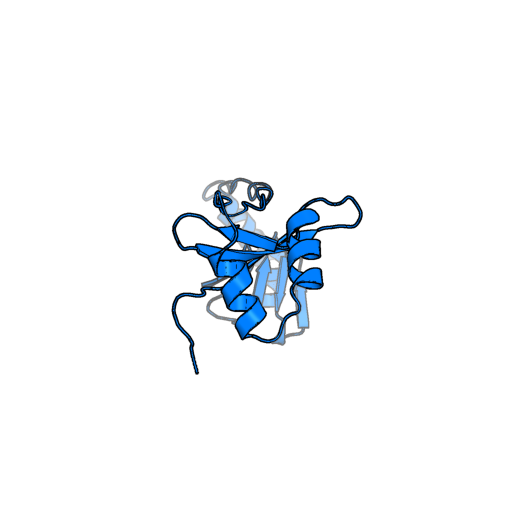 ? 16.173 -6.940 -15.634 1.00 97.81 99 ASP A C 1
ATOM 774 O O . ASP A 1 99 ? 15.018 -6.744 -15.234 1.00 97.81 99 ASP A O 1
ATOM 778 N N . TYR A 1 100 ? 16.536 -6.710 -16.899 1.00 97.19 100 TYR A N 1
ATOM 779 C CA . TYR A 1 100 ? 15.634 -6.154 -17.909 1.00 97.19 100 TYR A CA 1
ATOM 780 C C . TYR A 1 100 ? 14.416 -7.035 -18.185 1.00 97.19 100 TYR A C 1
ATOM 782 O O . TYR A 1 100 ? 13.321 -6.495 -18.344 1.00 97.19 100 TYR A O 1
ATOM 790 N N . GLU A 1 101 ? 14.567 -8.361 -18.223 1.00 97.50 101 GLU A N 1
ATOM 791 C CA . GLU A 1 101 ? 13.445 -9.268 -18.479 1.00 97.50 101 GLU A CA 1
ATOM 792 C C . GLU A 1 101 ? 12.423 -9.200 -17.345 1.00 97.50 101 GLU A C 1
ATOM 794 O O . GLU A 1 101 ? 11.212 -9.205 -17.588 1.00 97.50 101 GLU A O 1
ATOM 799 N N . LEU A 1 102 ? 12.895 -9.068 -16.101 1.00 97.56 102 LEU A N 1
ATOM 800 C CA . LEU A 1 102 ? 12.023 -8.916 -14.941 1.00 97.56 102 LEU A CA 1
ATOM 801 C C . LEU A 1 102 ? 11.282 -7.573 -14.970 1.00 97.56 102 LEU A C 1
ATOM 803 O O . LEU A 1 102 ? 10.076 -7.531 -14.703 1.00 97.56 102 LEU A O 1
ATOM 807 N N . ILE A 1 103 ? 11.978 -6.484 -15.313 1.00 97.62 103 ILE A N 1
ATOM 808 C CA . ILE A 1 103 ? 11.366 -5.156 -15.458 1.00 97.62 103 ILE A CA 1
ATOM 809 C C . ILE A 1 103 ? 10.292 -5.189 -16.552 1.00 97.62 103 ILE A C 1
ATOM 811 O O . ILE A 1 103 ? 9.157 -4.774 -16.309 1.00 97.62 103 ILE A O 1
ATOM 815 N N . ASP A 1 104 ? 10.621 -5.723 -17.728 1.00 97.25 104 ASP A N 1
ATOM 816 C CA . ASP A 1 104 ? 9.702 -5.831 -18.861 1.00 97.25 104 ASP A CA 1
ATOM 817 C C . ASP A 1 104 ? 8.479 -6.700 -18.531 1.00 97.25 104 ASP A C 1
ATOM 819 O O . ASP A 1 104 ? 7.339 -6.310 -18.793 1.00 97.25 104 ASP A O 1
ATOM 823 N N . PHE A 1 105 ? 8.682 -7.838 -17.862 1.00 97.25 105 PHE A N 1
ATOM 824 C CA . PHE A 1 105 ? 7.587 -8.668 -17.365 1.00 97.25 105 PHE A CA 1
ATOM 825 C C . PHE A 1 105 ? 6.652 -7.888 -16.428 1.00 97.25 105 PHE A C 1
ATOM 827 O O . PHE A 1 105 ? 5.422 -7.974 -16.544 1.00 97.25 105 PHE A O 1
ATOM 834 N N . CYS A 1 106 ? 7.206 -7.096 -15.508 1.00 96.62 106 CYS A N 1
ATOM 835 C CA . CYS A 1 106 ? 6.403 -6.299 -14.583 1.00 96.62 106 CYS A CA 1
ATOM 836 C C . CYS A 1 106 ? 5.631 -5.185 -15.302 1.00 96.62 106 CYS A C 1
ATOM 838 O O . CYS A 1 106 ? 4.481 -4.925 -14.945 1.00 96.62 106 CYS A O 1
ATOM 840 N N . ILE A 1 107 ? 6.215 -4.577 -16.338 1.00 96.12 107 ILE A N 1
ATOM 841 C CA . ILE A 1 107 ? 5.544 -3.571 -17.171 1.00 96.12 107 ILE A CA 1
ATOM 842 C C . ILE A 1 107 ? 4.404 -4.201 -17.970 1.00 96.12 107 ILE A C 1
ATOM 844 O O . ILE A 1 107 ? 3.265 -3.743 -17.879 1.00 96.12 107 ILE A O 1
ATOM 848 N N . ARG A 1 108 ? 4.669 -5.295 -18.696 1.00 95.19 108 ARG A N 1
ATOM 849 C CA . ARG A 1 108 ? 3.656 -5.994 -19.507 1.00 95.19 108 ARG A CA 1
ATOM 850 C C . ARG A 1 108 ? 2.471 -6.478 -18.687 1.00 95.19 108 ARG A C 1
ATOM 852 O O . ARG A 1 108 ? 1.350 -6.513 -19.180 1.00 95.19 108 ARG A O 1
ATOM 859 N N . THR A 1 109 ? 2.717 -6.851 -17.437 1.00 94.06 109 THR A N 1
ATOM 860 C CA . THR A 1 109 ? 1.665 -7.321 -16.535 1.00 94.06 109 THR A CA 1
ATOM 861 C C . THR A 1 109 ? 1.019 -6.216 -15.697 1.00 94.06 109 THR A C 1
ATOM 863 O O . THR A 1 109 ? 0.190 -6.516 -14.839 1.00 94.06 109 THR A O 1
ATOM 866 N N . GLY A 1 110 ? 1.379 -4.948 -15.919 1.00 93.19 110 GLY A N 1
ATOM 867 C CA . GLY A 1 110 ? 0.795 -3.798 -15.222 1.00 93.19 110 GLY A CA 1
ATOM 868 C C . GLY A 1 110 ? 1.188 -3.679 -13.746 1.00 93.19 110 GLY A C 1
ATOM 869 O O . GLY A 1 110 ? 0.578 -2.912 -13.005 1.00 93.19 110 GLY A O 1
ATOM 870 N N . ARG A 1 111 ? 2.206 -4.426 -13.305 1.00 95.62 111 ARG A N 1
ATOM 871 C CA . ARG A 1 111 ? 2.754 -4.377 -11.939 1.00 95.62 111 ARG A CA 1
ATOM 872 C C . ARG A 1 111 ? 3.738 -3.232 -11.746 1.00 95.62 111 ARG A C 1
ATOM 874 O O . ARG A 1 111 ? 4.060 -2.890 -10.610 1.00 95.62 111 ARG A O 1
ATOM 881 N N . LEU A 1 112 ? 4.219 -2.657 -12.842 1.00 97.00 112 LEU A N 1
ATOM 882 C CA . LEU A 1 112 ? 5.189 -1.578 -12.836 1.00 97.00 112 LEU A CA 1
ATOM 883 C C . LEU A 1 112 ? 4.902 -0.594 -13.963 1.00 97.00 112 LEU A C 1
ATOM 885 O O . LEU A 1 112 ? 4.687 -1.002 -15.100 1.00 97.00 112 LEU A O 1
ATOM 889 N N . TYR A 1 113 ? 4.914 0.701 -13.665 1.00 97.31 113 TYR A N 1
ATOM 890 C CA . TYR A 1 113 ? 4.842 1.737 -14.692 1.00 97.31 113 TYR A CA 1
ATOM 891 C C . TYR A 1 113 ? 5.511 3.034 -14.235 1.00 97.31 113 TYR A C 1
ATOM 893 O O . TYR A 1 113 ? 5.788 3.235 -13.054 1.00 97.31 113 TYR A O 1
ATOM 901 N N . GLU A 1 114 ? 5.771 3.929 -15.182 1.00 97.00 114 GLU A N 1
ATOM 902 C CA . GLU A 1 114 ? 6.293 5.267 -14.909 1.00 97.00 114 GLU A CA 1
ATOM 903 C C . GLU A 1 114 ? 5.143 6.271 -14.813 1.00 97.00 114 GLU A C 1
ATOM 905 O O . GLU A 1 114 ? 4.279 6.314 -15.687 1.00 97.00 114 GLU A O 1
ATOM 910 N N . SER A 1 115 ? 5.111 7.079 -13.756 1.00 96.81 115 SER A N 1
ATOM 911 C CA . SER A 1 115 ? 4.053 8.078 -13.549 1.00 96.81 115 SER A CA 1
ATOM 912 C C . SER A 1 115 ? 4.336 9.4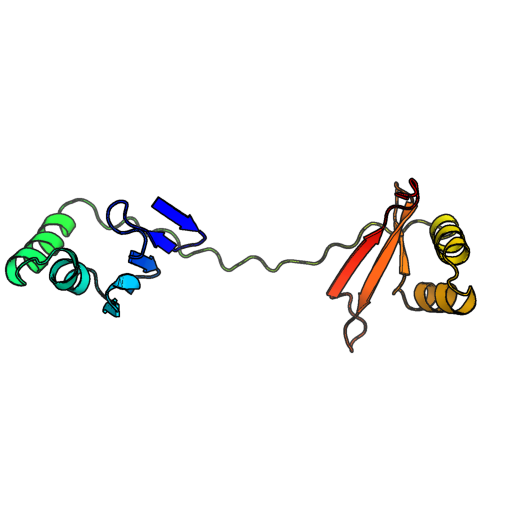20 -14.227 1.00 96.81 115 SER A C 1
ATOM 914 O O . SER A 1 115 ? 5.474 9.883 -14.260 1.00 96.81 115 SER A O 1
ATOM 916 N N . TYR A 1 116 ? 3.283 10.090 -14.693 1.00 94.00 116 TYR A N 1
ATOM 917 C CA . TYR A 1 116 ? 3.313 11.480 -15.157 1.00 94.00 116 TYR A CA 1
ATOM 918 C C . TYR A 1 116 ? 2.936 12.452 -14.016 1.00 94.00 116 TYR A C 1
ATOM 920 O O . TYR A 1 116 ? 2.118 12.088 -13.167 1.00 94.00 116 TYR A O 1
ATOM 928 N N . PRO A 1 117 ? 3.466 13.692 -13.967 1.00 93.50 117 PRO A N 1
ATOM 929 C CA . PRO A 1 117 ? 4.546 14.257 -14.787 1.00 93.50 117 PRO A CA 1
ATOM 930 C C . PRO A 1 117 ? 5.949 14.026 -14.209 1.00 93.50 117 PRO A C 1
ATOM 932 O O . PRO A 1 117 ? 6.936 14.412 -14.820 1.00 93.50 117 PRO A O 1
ATOM 935 N N . TYR A 1 118 ? 6.049 13.441 -13.016 1.00 92.06 118 TYR A N 1
ATOM 936 C CA . TYR A 1 118 ? 7.294 13.429 -12.240 1.00 92.06 118 TYR A CA 1
ATOM 937 C C . TYR A 1 118 ? 8.204 12.227 -12.513 1.00 92.06 118 TYR A C 1
ATOM 939 O O . TYR A 1 118 ? 9.219 12.075 -11.843 1.00 92.06 118 TYR A O 1
ATOM 947 N N . HIS A 1 119 ? 7.844 11.362 -13.464 1.00 94.38 119 HIS A N 1
ATOM 948 C CA . HIS A 1 119 ? 8.638 10.206 -13.888 1.00 94.38 119 HIS A CA 1
ATOM 949 C C . HIS A 1 119 ? 8.973 9.205 -12.764 1.00 94.38 119 HIS A C 1
ATOM 951 O O . HIS A 1 119 ? 9.898 8.414 -12.890 1.00 94.38 119 HIS A O 1
ATOM 957 N N . ASN A 1 120 ? 8.215 9.185 -11.662 1.00 95.44 120 ASN A N 1
ATOM 958 C CA . ASN A 1 120 ? 8.430 8.214 -10.583 1.00 95.44 120 ASN A CA 1
ATOM 959 C C . ASN A 1 120 ? 8.092 6.785 -11.040 1.00 95.44 120 ASN A C 1
ATOM 961 O O . ASN A 1 120 ? 7.172 6.602 -11.843 1.00 95.44 120 ASN A O 1
ATOM 965 N N . VAL A 1 121 ? 8.745 5.780 -10.451 1.00 96.50 121 VAL A N 1
ATOM 966 C CA . VAL A 1 121 ? 8.356 4.370 -10.623 1.00 96.50 121 VAL A CA 1
ATOM 967 C C . VAL A 1 121 ? 7.165 4.068 -9.723 1.00 96.50 121 VAL A C 1
ATOM 969 O O . VAL A 1 121 ? 7.215 4.335 -8.522 1.00 96.50 121 VAL A O 1
ATOM 972 N N . VAL A 1 122 ? 6.101 3.500 -10.282 1.00 97.69 122 VAL A N 1
ATOM 973 C CA . VAL A 1 122 ? 4.936 3.024 -9.534 1.00 97.69 122 VAL A CA 1
ATOM 974 C C . VAL A 1 122 ? 4.911 1.503 -9.550 1.00 97.69 122 VAL A C 1
ATOM 976 O O . VAL A 1 122 ? 4.880 0.892 -10.615 1.00 97.69 122 VAL A O 1
ATOM 979 N N . PHE A 1 123 ? 4.888 0.906 -8.362 1.00 97.56 123 PHE A N 1
ATOM 980 C CA . PHE A 1 123 ? 4.729 -0.529 -8.148 1.00 97.56 123 PHE A CA 1
ATOM 981 C C . PHE A 1 123 ? 3.289 -0.823 -7.746 1.00 97.56 123 PHE A C 1
ATOM 983 O O . PHE A 1 123 ? 2.795 -0.250 -6.774 1.00 97.56 123 PHE A O 1
ATOM 990 N N . VAL A 1 124 ? 2.626 -1.722 -8.467 1.00 97.38 124 VAL A N 1
ATOM 991 C CA . VAL A 1 124 ? 1.209 -2.045 -8.284 1.00 97.38 124 VAL A CA 1
ATOM 992 C C . VAL A 1 124 ? 1.060 -3.454 -7.722 1.00 97.38 124 VAL A C 1
ATOM 994 O O . VAL A 1 124 ? 1.485 -4.437 -8.328 1.00 97.38 124 VAL A O 1
ATOM 997 N N . GLY A 1 125 ? 0.416 -3.549 -6.560 1.00 95.56 125 GLY A N 1
ATOM 998 C CA . GLY A 1 125 ? -0.025 -4.814 -5.985 1.00 95.56 125 GLY A CA 1
ATOM 999 C C . GLY A 1 125 ? -1.412 -5.166 -6.511 1.00 95.56 125 GLY A C 1
ATOM 1000 O O . GLY A 1 125 ? -2.372 -4.430 -6.267 1.00 95.56 125 GLY A O 1
ATOM 1001 N N . VAL A 1 126 ? -1.509 -6.284 -7.225 1.00 94.06 126 VAL A N 1
ATOM 1002 C CA . VAL A 1 126 ? -2.765 -6.823 -7.764 1.00 94.06 126 VAL A CA 1
ATOM 1003 C C . VAL A 1 126 ? -3.260 -7.992 -6.912 1.00 94.06 126 VAL A C 1
ATOM 1005 O O . VAL A 1 126 ? -2.449 -8.711 -6.326 1.00 94.06 126 VAL A O 1
ATOM 1008 N N . ASP A 1 127 ? -4.577 -8.167 -6.817 1.00 92.75 127 ASP A N 1
ATOM 1009 C CA . ASP A 1 127 ? -5.181 -9.361 -6.214 1.00 92.75 127 ASP A CA 1
ATOM 1010 C C . ASP A 1 127 ? -5.160 -10.568 -7.176 1.00 92.75 127 ASP A C 1
ATOM 1012 O O . ASP A 1 127 ? -4.615 -10.499 -8.281 1.00 92.75 127 ASP A O 1
ATOM 1016 N N . ALA A 1 128 ? -5.727 -11.696 -6.735 1.00 92.00 128 ALA A N 1
ATOM 1017 C CA . ALA A 1 128 ? -5.809 -12.922 -7.533 1.00 92.00 128 ALA A CA 1
ATOM 1018 C C . ALA A 1 128 ? -6.630 -12.746 -8.825 1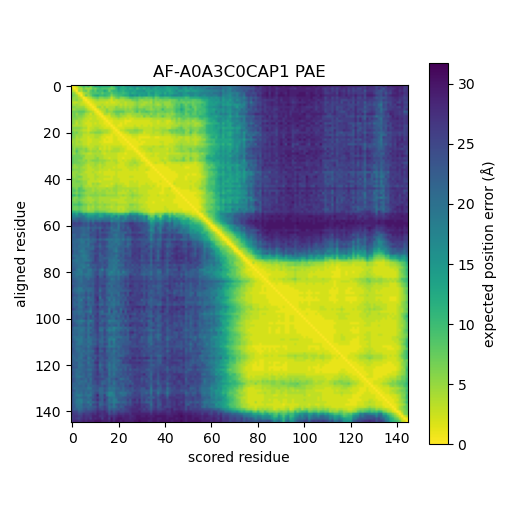.00 92.00 128 ALA A C 1
ATOM 1020 O O . ALA A 1 128 ? -6.370 -13.440 -9.804 1.00 92.00 128 ALA A O 1
ATOM 1021 N N . ASP A 1 129 ? -7.559 -11.786 -8.846 1.00 91.56 129 ASP A N 1
ATOM 1022 C CA . ASP A 1 129 ? -8.394 -11.449 -10.002 1.00 91.56 129 ASP A CA 1
ATOM 1023 C C . ASP A 1 129 ? -7.712 -10.430 -10.941 1.00 91.56 129 ASP A C 1
ATOM 1025 O O . ASP A 1 129 ? -8.297 -9.990 -11.931 1.00 91.56 129 ASP A O 1
ATOM 1029 N N . GLY A 1 130 ? -6.472 -10.021 -10.638 1.00 87.69 130 GLY A N 1
ATOM 1030 C CA . GLY A 1 130 ? -5.706 -9.048 -11.418 1.00 87.69 130 GLY A CA 1
ATOM 1031 C C . GLY A 1 130 ? -6.095 -7.589 -11.162 1.00 87.69 130 GLY A C 1
ATOM 1032 O O . GLY A 1 130 ? -5.629 -6.696 -11.872 1.00 87.69 130 GLY A O 1
ATOM 1033 N N . LYS A 1 131 ? -6.923 -7.306 -10.149 1.00 92.25 131 LYS A N 1
ATOM 1034 C CA . LYS A 1 131 ? -7.359 -5.945 -9.827 1.00 92.25 131 LYS A CA 1
ATOM 1035 C C . LYS A 1 131 ? -6.335 -5.244 -8.923 1.00 92.25 131 LYS A C 1
ATOM 1037 O O . LYS A 1 131 ? -5.943 -5.800 -7.896 1.00 92.25 131 LYS A O 1
ATOM 1042 N N . PRO A 1 132 ? -5.936 -3.995 -9.228 1.00 93.62 132 PRO A N 1
ATOM 1043 C CA . PRO A 1 132 ? -5.073 -3.208 -8.350 1.00 93.62 132 PRO A CA 1
ATOM 1044 C C . PRO A 1 132 ? -5.703 -2.982 -6.970 1.00 93.62 132 PRO A C 1
ATOM 1046 O O . PRO A 1 132 ? -6.797 -2.424 -6.853 1.00 93.62 132 PRO A O 1
ATOM 1049 N N . ARG A 1 133 ? -4.994 -3.391 -5.913 1.00 93.81 133 ARG A N 1
ATOM 1050 C CA . ARG A 1 133 ? -5.370 -3.173 -4.502 1.00 93.81 133 ARG A CA 1
ATOM 1051 C C . ARG A 1 133 ? -4.373 -2.318 -3.739 1.00 93.81 133 ARG A C 1
ATOM 1053 O O . ARG A 1 133 ? -4.700 -1.813 -2.668 1.00 93.81 133 ARG A O 1
ATOM 1060 N N . TYR A 1 134 ? -3.187 -2.124 -4.301 1.00 94.44 134 TYR A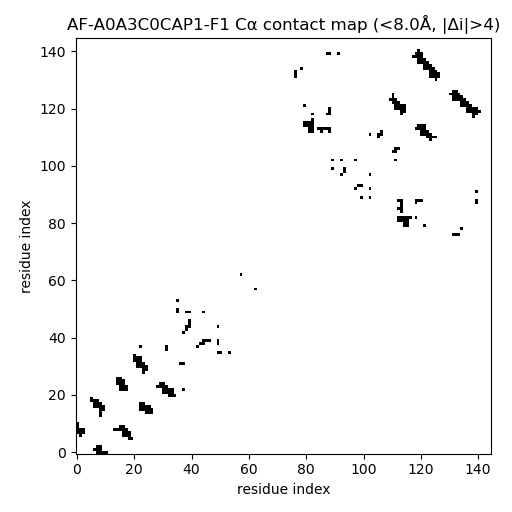 N 1
ATOM 1061 C CA . TYR A 1 134 ? -2.120 -1.350 -3.693 1.00 94.44 134 TYR A CA 1
ATOM 1062 C C . TYR A 1 134 ? -1.270 -0.661 -4.758 1.00 94.44 134 TYR A C 1
ATOM 1064 O O . TYR A 1 134 ? -1.079 -1.205 -5.846 1.00 94.44 134 TYR A O 1
ATOM 1072 N N . ALA A 1 135 ? -0.726 0.508 -4.425 1.00 95.75 135 ALA A N 1
ATOM 1073 C CA . ALA A 1 135 ? 0.306 1.156 -5.217 1.00 95.75 135 ALA A CA 1
ATOM 1074 C C . ALA A 1 135 ? 1.327 1.863 -4.320 1.00 95.75 135 ALA A C 1
ATOM 1076 O O . ALA A 1 135 ? 0.956 2.547 -3.365 1.00 95.75 135 ALA A O 1
ATOM 1077 N N . ASN A 1 136 ? 2.607 1.716 -4.654 1.00 95.88 136 ASN A N 1
ATOM 1078 C CA . ASN A 1 136 ? 3.709 2.467 -4.063 1.00 95.88 136 ASN A CA 1
ATOM 1079 C C . ASN A 1 136 ? 4.408 3.284 -5.148 1.00 95.88 136 ASN A C 1
ATOM 1081 O O . ASN A 1 136 ? 4.631 2.775 -6.242 1.00 95.88 136 ASN A O 1
ATOM 1085 N N . GLN A 1 137 ? 4.768 4.528 -4.843 1.00 94.88 137 GLN A N 1
ATOM 1086 C CA . GLN A 1 137 ? 5.477 5.403 -5.768 1.00 94.88 137 GLN A CA 1
ATOM 1087 C C . GLN A 1 137 ? 6.876 5.710 -5.228 1.00 94.88 137 GLN A C 1
ATOM 1089 O O . GLN A 1 137 ? 7.026 6.177 -4.098 1.00 94.88 137 GLN A O 1
ATOM 1094 N N . ARG A 1 138 ? 7.898 5.484 -6.057 1.00 93.94 138 ARG A N 1
ATOM 1095 C CA . ARG A 1 138 ? 9.304 5.750 -5.753 1.00 93.94 138 ARG A CA 1
ATOM 1096 C C . ARG A 1 138 ? 9.851 6.845 -6.663 1.00 93.94 138 ARG A C 1
ATOM 1098 O O . ARG A 1 138 ? 9.875 6.692 -7.883 1.00 93.94 138 ARG A O 1
ATOM 1105 N N . GLY A 1 139 ? 10.320 7.931 -6.052 1.00 92.75 139 GLY A N 1
ATOM 1106 C CA . GLY A 1 139 ? 11.049 8.985 -6.753 1.00 92.75 139 GLY A CA 1
ATOM 1107 C C . GLY A 1 139 ? 12.400 8.506 -7.275 1.00 92.75 139 GLY A C 1
ATOM 1108 O O . GLY A 1 139 ? 13.126 7.822 -6.553 1.00 92.75 139 GLY A O 1
ATOM 1109 N N . ILE A 1 140 ? 12.716 8.878 -8.516 1.00 90.50 140 ILE A N 1
ATOM 1110 C CA . ILE A 1 140 ? 13.957 8.489 -9.210 1.00 90.50 140 ILE A CA 1
ATOM 1111 C C . ILE A 1 140 ? 14.920 9.658 -9.460 1.00 90.50 140 ILE A C 1
ATOM 1113 O O . ILE A 1 140 ? 16.028 9.443 -9.933 1.00 90.50 140 ILE A O 1
ATOM 1117 N N . GLY A 1 141 ? 14.505 10.892 -9.154 1.00 79.62 141 GLY A N 1
ATOM 1118 C CA . GLY A 1 141 ? 15.282 12.108 -9.432 1.00 79.62 141 GLY A CA 1
ATOM 1119 C C . GLY A 1 141 ? 16.369 12.443 -8.406 1.00 79.62 141 GLY A C 1
ATOM 1120 O O . GLY A 1 141 ? 17.152 13.358 -8.637 1.00 79.62 141 GLY A O 1
ATOM 1121 N N . SER A 1 142 ? 16.426 11.741 -7.273 1.00 70.00 142 SER A N 1
ATOM 1122 C CA . SER A 1 142 ? 17.432 11.970 -6.233 1.00 70.00 142 SER A CA 1
ATOM 1123 C C . SER A 1 142 ? 17.840 10.653 -5.583 1.00 70.00 142 SER A C 1
ATOM 1125 O O . SER A 1 142 ? 17.002 9.959 -4.997 1.00 70.00 142 SER A O 1
ATOM 1127 N N . ASP A 1 143 ? 19.127 10.325 -5.642 1.00 60.97 143 ASP A N 1
ATOM 1128 C CA . ASP A 1 143 ? 19.693 9.261 -4.825 1.00 60.97 143 ASP A CA 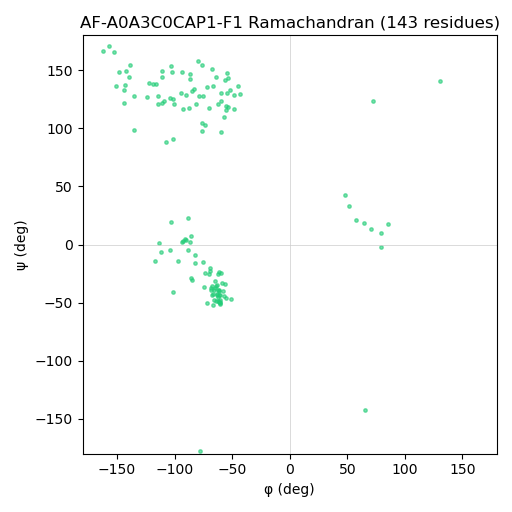1
ATOM 1129 C C . ASP A 1 143 ? 19.862 9.787 -3.397 1.00 60.97 143 ASP A C 1
ATOM 1131 O O . ASP A 1 143 ? 20.751 10.583 -3.110 1.00 60.97 143 ASP A O 1
ATOM 1135 N N . PHE A 1 144 ? 18.982 9.361 -2.491 1.00 57.41 144 PHE A N 1
ATOM 1136 C CA . PHE A 1 144 ? 19.309 9.404 -1.069 1.00 57.41 144 PHE A CA 1
ATOM 1137 C C . PHE A 1 144 ? 20.309 8.271 -0.825 1.00 57.41 144 PHE A C 1
ATOM 1139 O O . PHE A 1 144 ? 19.925 7.098 -0.871 1.00 57.41 144 PHE A O 1
ATOM 1146 N N . ILE A 1 145 ? 21.583 8.647 -0.701 1.00 49.69 145 ILE A N 1
ATOM 1147 C CA . ILE A 1 145 ? 22.675 7.806 -0.193 1.00 49.69 145 ILE A CA 1
ATOM 1148 C C . ILE A 1 145 ? 22.589 7.806 1.332 1.00 49.69 145 ILE A C 1
ATOM 1150 O O . ILE A 1 145 ? 22.352 8.902 1.892 1.00 49.69 145 ILE A O 1
#

Solvent-accessible surface area (backbone atoms only — not comparable to full-atom values): 8772 Å² total; per-residue (Å²): 84,83,76,56,89,80,33,37,25,51,89,89,38,85,54,30,41,34,42,94,65,30,37,37,31,65,87,75,76,45,70,41,71,41,71,60,52,41,32,36,75,73,66,67,35,55,68,68,60,34,52,49,51,53,56,58,50,58,74,62,62,77,81,77,78,70,75,72,80,72,74,80,74,80,83,75,88,80,77,77,51,75,38,100,58,46,64,64,33,51,53,53,43,40,77,71,74,45,57,66,70,60,52,50,53,30,39,79,70,64,33,32,48,14,25,51,92,78,48,22,32,33,43,40,42,56,49,97,87,66,48,78,78,44,76,48,78,44,76,73,92,62,86,86,125

Nearest PDB structures (foldseek):
  3a9h-assembly1_A  TM=7.583E-01  e=2.509E+00  Pyrobaculum aerophilum
  6j4g-assembly1_B  TM=5.972E-01  e=2.355E+00  Arabidopsis thaliana
  5hxy-assembly2_B  TM=3.023E-01  e=2.846E+00  Thermoplasma acidophilum DSM 1728
  5hxy-assembly4_D  TM=2.084E-01  e=4.715E+00  Thermoplasma acidophilum DSM 1728

Foldseek 3Di:
DDPDDQWDDDPVQNQWIDHPQKIDNPVVRDIDNHQLCCCCPVVVDDSVVSVVVVVVVCVPDHPPPPPDDPDPPPDDDDDAAFDPDLVLVQVQVVVVVDDNVVVVVCVVLVQWGAHPPQRWIKGFDADPVSHTPDIDTGHRPDDPD

Secondary structure (DSSP, 8-state):
-EEETTEEE-SS-TTEEEETTEEEEGGGTEEESSHHHHHHHTS---HHHHHHHHHHHHTSS----------PPP-PPPPPPBPS--HHHHHHHHHTT--HHHHHHHHHTTSEEEBTTT--EEEEEE-TTS-EEEEEEE--S----

Mean predicted aligned error: 15.16 Å

Sequence (145 aa):
MHFGGSTYCTREHDSLKISNGKWCWFSRGIGGYSALDYLIKVKEMPFTQAVETIMGNLSAVPPTFAPAPKAPKEKVLLLPQVNRSA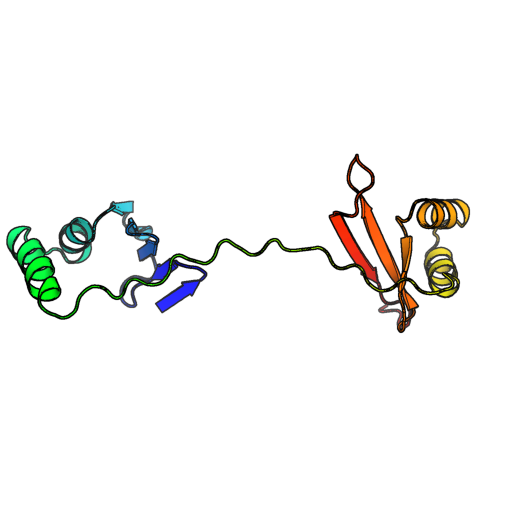THAIEYLHRRGIDYELIDFCIRTGRLYESYPYHNVVFVGVDADGKPRYANQRGIGSDFI